Protein AF-A0A355UPD8-F1 (afdb_monomer_lite)

pLDDT: mean 87.39, std 18.87, range [41.97, 98.88]

Foldseek 3Di:
DDDDDDDDDPPVVVVVVVPDPPPPDPPPDAFQAAEEEEPPQPEADALWFFEAEPVRHTPPQDDDPVQHDDPVCSVPPGLEAEDQDPVRLCPPPLRPNGHDYYYFPHDDHRYGYDYPVVVVVVCVSCVVNVSSSSSRHYYHD

Secondary structure (DSSP, 8-state):
---------HHHHTTSTT-S-------TT---EEEEE-TTS-PPP-SS-EEEETT--EEES--SSSS---HHHHHHT-SSEEESSHHHHTT-GGG-S-EEEEE-SEEETTEEEE-HHHHHHHHHHHHHH-TTTTT-EEEE-

Sequence (141 aa):
MPASSQRLSLALALSLLFLLPAQAEPAESSFTGLIVDARGWGVQRAMAPSLLAESGTSLFPVIDQQHPFDFEFALSDGLALYARSIEEAWKLKRLGGRPLVVKAAKVEGNELVFDEETAREVLEADYSAKFLEKNAVAIVY

Structure (mmCIF, N/CA/C/O backbone):
data_AF-A0A355UPD8-F1
#
_entry.id   AF-A0A355UPD8-F1
#
loop_
_atom_site.group_PDB
_atom_site.id
_atom_site.type_symbol
_atom_site.label_atom_id
_atom_site.label_alt_id
_atom_site.label_comp_id
_atom_site.label_asym_id
_atom_site.label_entity_id
_atom_site.label_seq_id
_atom_site.pdbx_PDB_ins_code
_atom_site.Cartn_x
_atom_site.Cartn_y
_atom_site.Cartn_z
_atom_site.occupancy
_atom_site.B_iso_or_equiv
_atom_site.auth_seq_id
_atom_site.auth_comp_id
_atom_site.auth_asym_id
_atom_site.auth_atom_id
_atom_site.pdbx_PDB_model_num
ATOM 1 N N . MET A 1 1 ? 57.325 -50.236 17.298 1.00 41.97 1 MET A N 1
ATOM 2 C CA . MET A 1 1 ? 56.707 -48.892 17.309 1.00 41.97 1 MET A CA 1
ATOM 3 C C . MET A 1 1 ? 55.206 -49.069 17.533 1.00 41.97 1 MET A C 1
ATOM 5 O O . MET A 1 1 ? 54.660 -49.977 16.917 1.00 41.97 1 MET A O 1
ATOM 9 N N . PRO A 1 2 ? 54.584 -48.339 18.475 1.00 44.59 2 PRO A N 1
ATOM 10 C CA . PRO A 1 2 ? 53.239 -48.614 18.988 1.00 44.59 2 PRO A CA 1
ATOM 11 C C . PRO A 1 2 ? 52.142 -47.809 18.270 1.00 44.59 2 PRO A C 1
ATOM 13 O O . PRO A 1 2 ? 52.446 -46.792 17.655 1.00 44.59 2 PRO A O 1
ATOM 16 N N . ALA A 1 3 ? 50.892 -48.268 18.420 1.00 43.72 3 ALA A N 1
ATOM 17 C CA . ALA A 1 3 ? 49.625 -47.524 18.586 1.00 43.72 3 ALA A CA 1
ATOM 18 C C . ALA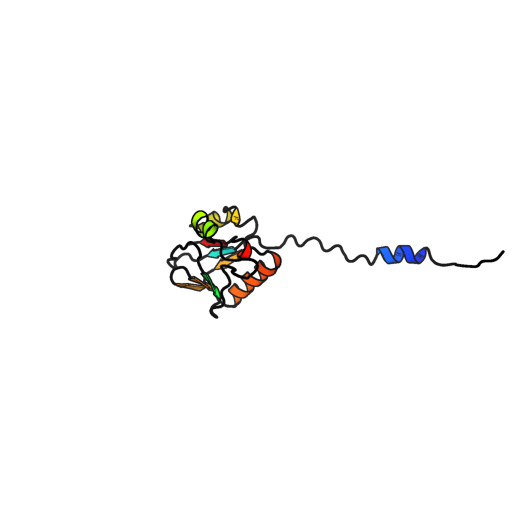 A 1 3 ? 48.482 -48.317 17.913 1.00 43.72 3 ALA A C 1
ATOM 20 O O . ALA A 1 3 ? 48.460 -48.471 16.701 1.00 43.72 3 ALA A O 1
ATOM 21 N N . SER A 1 4 ? 47.653 -49.047 18.659 1.00 49.34 4 SER A N 1
ATOM 22 C CA . SER A 1 4 ? 46.519 -48.562 19.469 1.00 49.34 4 SER A CA 1
ATOM 23 C C . SER A 1 4 ? 45.212 -48.522 18.675 1.00 49.34 4 SER A C 1
ATOM 25 O O . SER A 1 4 ? 45.038 -47.735 17.755 1.00 49.34 4 SER A O 1
ATOM 27 N N . SER A 1 5 ? 44.302 -49.396 19.109 1.00 53.44 5 SER A N 1
ATOM 28 C CA . SER A 1 5 ? 42.843 -49.335 19.037 1.00 53.44 5 SER A CA 1
ATOM 29 C C . SER A 1 5 ? 42.219 -48.052 18.485 1.00 53.44 5 SER A C 1
ATOM 31 O O . SER A 1 5 ? 42.384 -46.987 19.074 1.00 53.44 5 SER A O 1
ATOM 33 N N . GLN A 1 6 ? 41.273 -48.215 17.559 1.00 53.78 6 GLN A N 1
ATOM 34 C CA . GLN A 1 6 ? 39.892 -47.859 17.886 1.00 53.78 6 GLN A CA 1
ATOM 35 C C . GLN A 1 6 ? 38.885 -48.643 17.035 1.00 53.78 6 GLN A C 1
ATOM 37 O O . GLN A 1 6 ? 38.852 -48.575 15.812 1.00 53.78 6 GLN A O 1
ATOM 42 N N . ARG A 1 7 ? 38.085 -49.439 17.753 1.00 58.00 7 ARG A N 1
ATOM 43 C CA . ARG A 1 7 ? 36.747 -49.889 17.356 1.00 58.00 7 ARG A CA 1
ATOM 44 C C . ARG A 1 7 ? 35.827 -48.652 17.296 1.00 58.00 7 ARG A C 1
ATOM 46 O O . ARG A 1 7 ? 36.212 -47.617 17.824 1.00 58.00 7 ARG A O 1
ATOM 53 N N . LEU A 1 8 ? 34.593 -48.838 16.814 1.00 45.28 8 LEU A N 1
ATOM 54 C CA . LEU A 1 8 ? 33.508 -47.847 16.637 1.00 45.28 8 LEU A CA 1
ATOM 55 C C . LEU A 1 8 ? 33.588 -47.128 15.273 1.00 45.28 8 LEU A C 1
ATOM 57 O O . LEU A 1 8 ? 34.624 -46.598 14.921 1.00 45.28 8 LEU A O 1
ATOM 61 N N . SER A 1 9 ? 32.559 -47.045 14.430 1.00 52.72 9 SER A N 1
ATOM 62 C CA . SER A 1 9 ? 31.143 -47.390 14.571 1.00 52.72 9 SER A CA 1
ATOM 63 C C . SER A 1 9 ? 30.461 -47.170 13.209 1.00 52.72 9 SER A C 1
ATOM 65 O O . SER A 1 9 ? 29.948 -46.092 12.922 1.00 52.72 9 SER A O 1
ATOM 67 N N . LEU A 1 10 ? 30.391 -48.199 12.356 1.00 46.81 10 LEU A N 1
ATOM 68 C CA . LEU A 1 10 ? 29.618 -48.093 11.104 1.00 46.81 10 LEU A CA 1
ATOM 69 C C . LEU A 1 10 ? 28.105 -47.907 11.373 1.00 46.81 10 LEU A C 1
ATOM 71 O O . LEU A 1 10 ? 27.376 -47.397 10.531 1.00 46.81 10 LEU A O 1
ATOM 75 N N . ALA A 1 11 ? 27.651 -48.241 12.586 1.00 49.75 11 ALA A N 1
ATOM 76 C CA . ALA A 1 11 ? 26.282 -48.023 13.050 1.00 49.75 11 ALA A CA 1
ATOM 77 C C . ALA A 1 11 ? 25.969 -46.568 13.465 1.00 49.75 11 ALA A C 1
ATOM 79 O O . ALA A 1 11 ? 24.802 -46.251 13.663 1.00 49.75 11 ALA A O 1
ATOM 80 N N . LEU A 1 12 ? 26.964 -45.674 13.596 1.00 45.97 12 LEU A N 1
ATOM 81 C CA . LEU A 1 12 ? 26.697 -44.262 13.927 1.00 45.97 12 LEU A CA 1
ATOM 82 C C . LEU A 1 12 ? 26.458 -43.403 12.678 1.00 45.97 12 LEU A C 1
ATOM 84 O O . LEU A 1 12 ? 25.698 -42.441 12.732 1.00 45.97 12 LEU A O 1
ATOM 88 N N . ALA A 1 13 ? 27.064 -43.771 11.546 1.00 48.09 13 ALA A N 1
ATOM 89 C CA . ALA A 1 13 ? 26.911 -43.036 10.291 1.00 48.09 13 ALA A CA 1
ATOM 90 C C . ALA A 1 13 ? 25.498 -43.173 9.695 1.00 48.09 13 ALA A C 1
ATOM 92 O O . ALA A 1 13 ? 25.014 -42.247 9.050 1.00 48.09 13 ALA A O 1
ATOM 93 N N . LEU A 1 14 ? 24.809 -44.292 9.953 1.00 43.72 14 LEU A N 1
ATOM 94 C CA . LEU A 1 14 ? 23.451 -44.525 9.449 1.00 43.72 14 LEU A CA 1
ATOM 95 C C . LEU A 1 14 ? 22.360 -43.870 10.317 1.00 43.72 14 LEU A C 1
ATOM 97 O O . LEU A 1 14 ? 21.270 -43.601 9.823 1.00 43.72 14 LEU A O 1
ATOM 101 N N . SER A 1 15 ? 22.665 -43.542 11.577 1.00 49.41 15 SER A N 1
ATOM 102 C CA . SER A 1 15 ? 21.729 -42.861 12.487 1.00 49.41 15 SER A CA 1
ATOM 103 C C . SER A 1 15 ? 21.752 -41.333 12.365 1.00 49.41 15 SER A C 1
ATOM 105 O O . SER A 1 15 ? 20.818 -40.681 12.821 1.00 49.41 15 SER A O 1
ATOM 107 N N . LEU A 1 16 ? 22.775 -40.744 11.731 1.00 49.12 16 LEU A N 1
ATOM 108 C CA . LEU A 1 16 ? 22.805 -39.301 11.446 1.00 49.12 16 LEU A CA 1
ATOM 109 C C . LEU A 1 16 ? 22.017 -38.912 10.188 1.00 49.12 16 LEU A C 1
ATOM 111 O O . LEU A 1 16 ? 21.605 -37.762 10.067 1.00 49.12 16 LEU A O 1
ATOM 115 N N . LEU A 1 17 ? 21.756 -39.855 9.276 1.00 49.97 17 LEU A N 1
ATOM 116 C CA . LEU A 1 17 ? 20.973 -39.578 8.066 1.00 49.97 17 LEU A CA 1
ATOM 117 C C . LEU A 1 17 ? 19.476 -39.361 8.359 1.00 49.97 17 LEU A C 1
ATOM 119 O O . LEU A 1 17 ? 18.756 -38.850 7.510 1.00 49.97 17 LEU A O 1
ATOM 123 N N . PHE A 1 18 ? 19.015 -39.725 9.561 1.00 54.03 18 PHE A N 1
ATOM 124 C CA . PHE A 1 18 ? 17.627 -39.560 10.005 1.00 54.03 18 PHE A CA 1
ATOM 125 C C . PHE A 1 18 ? 17.390 -38.286 10.834 1.00 54.03 18 PHE A C 1
ATOM 127 O O . PHE A 1 18 ? 16.264 -38.02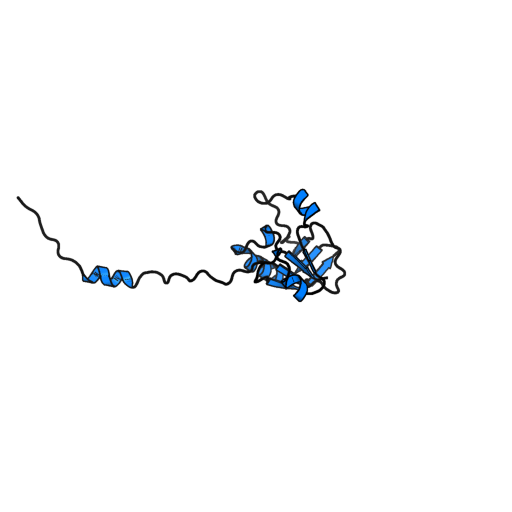7 11.251 1.00 54.03 18 PHE A O 1
ATOM 134 N N . LEU A 1 19 ? 18.443 -37.498 11.081 1.00 55.78 19 LEU A N 1
ATOM 135 C CA . LEU A 1 19 ? 18.389 -36.252 11.850 1.00 55.78 19 LEU A CA 1
ATOM 136 C C . LEU A 1 19 ? 18.765 -35.029 11.003 1.00 55.78 19 LEU A C 1
ATOM 138 O O . LEU A 1 19 ? 19.195 -34.007 11.535 1.00 55.78 19 LEU A O 1
ATOM 142 N N . LEU A 1 20 ? 18.624 -35.122 9.679 1.00 57.94 20 LEU A N 1
ATOM 143 C CA . LEU A 1 20 ? 18.534 -33.910 8.879 1.00 57.94 20 LEU A CA 1
ATOM 144 C C . LEU A 1 20 ? 17.185 -33.269 9.226 1.00 57.94 20 LEU A C 1
ATOM 146 O O . LEU A 1 20 ? 16.169 -33.969 9.163 1.00 57.94 20 LEU A O 1
ATOM 150 N N . PRO A 1 21 ? 17.133 -31.982 9.621 1.00 56.38 21 PRO A N 1
ATOM 151 C CA . PRO A 1 21 ? 15.855 -31.291 9.641 1.00 56.38 21 PRO A CA 1
ATOM 152 C C . PRO A 1 21 ? 15.233 -31.491 8.260 1.00 56.38 21 PRO A C 1
ATOM 154 O O . PRO A 1 21 ? 15.937 -31.370 7.253 1.00 56.38 21 PRO A O 1
ATOM 157 N N . ALA A 1 22 ? 13.946 -31.847 8.217 1.00 57.59 22 ALA A N 1
ATOM 158 C CA . ALA A 1 22 ? 13.187 -31.773 6.980 1.00 57.59 22 ALA A CA 1
ATOM 159 C C . ALA A 1 22 ? 13.532 -30.422 6.354 1.00 57.59 22 ALA A C 1
ATOM 161 O O . ALA A 1 22 ? 13.395 -29.391 7.018 1.00 57.59 22 ALA A O 1
ATOM 162 N N . GLN A 1 23 ? 14.105 -30.445 5.149 1.00 51.66 23 GLN A N 1
ATOM 163 C CA . GLN A 1 23 ? 14.347 -29.233 4.388 1.00 51.66 23 GLN A CA 1
ATOM 164 C C . GLN A 1 23 ? 12.981 -28.548 4.347 1.00 51.66 23 GLN A C 1
ATOM 166 O O . GLN A 1 23 ? 12.046 -29.104 3.774 1.00 51.66 23 GLN A O 1
ATOM 171 N N . ALA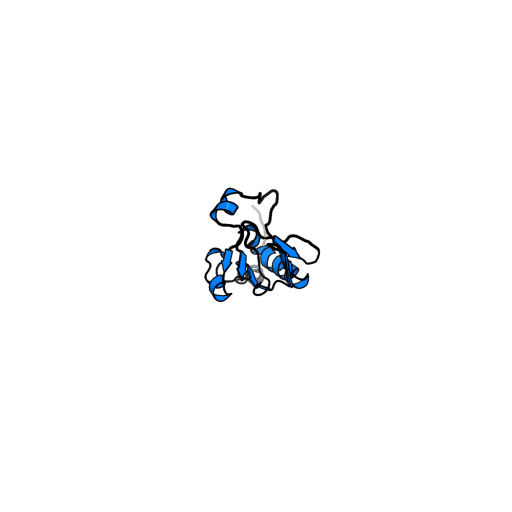 A 1 24 ? 12.815 -27.447 5.082 1.00 53.97 24 ALA A N 1
ATOM 172 C CA . ALA A 1 24 ? 11.590 -26.681 5.001 1.00 53.97 24 ALA A CA 1
ATOM 173 C C . ALA A 1 24 ? 11.504 -26.258 3.539 1.00 53.97 24 ALA A C 1
ATOM 175 O O . ALA A 1 24 ? 12.352 -25.491 3.075 1.00 53.97 24 ALA A O 1
ATOM 176 N N . GLU A 1 25 ? 10.561 -26.850 2.807 1.00 47.66 25 GLU A N 1
ATOM 177 C CA . GLU A 1 25 ? 10.153 -26.377 1.491 1.00 47.66 25 GLU A CA 1
ATOM 178 C C . GLU A 1 25 ? 10.076 -24.846 1.588 1.00 47.66 25 GLU A C 1
ATOM 180 O O . GLU A 1 25 ? 9.485 -24.347 2.558 1.00 47.66 25 GLU A O 1
ATOM 185 N N . PRO A 1 26 ? 10.730 -24.080 0.693 1.00 47.41 26 PRO A N 1
ATOM 186 C CA . PRO A 1 26 ? 10.610 -22.632 0.727 1.00 47.41 26 PRO A CA 1
ATOM 187 C C . PRO A 1 26 ? 9.118 -22.330 0.716 1.00 47.41 26 PRO A C 1
ATOM 189 O O . PRO A 1 26 ? 8.412 -22.796 -0.173 1.00 47.41 26 PRO A O 1
ATOM 192 N N . ALA A 1 27 ? 8.628 -21.639 1.746 1.00 51.38 27 ALA A N 1
ATOM 193 C CA . ALA A 1 27 ? 7.217 -21.325 1.849 1.00 51.38 27 ALA A CA 1
ATOM 194 C C . ALA A 1 27 ? 6.809 -20.605 0.558 1.00 51.38 27 ALA A C 1
ATOM 196 O O . ALA A 1 27 ? 7.114 -19.427 0.377 1.00 51.38 27 ALA A O 1
ATOM 197 N N . GLU A 1 28 ? 6.116 -21.301 -0.344 1.00 54.97 28 GLU A N 1
ATOM 198 C CA . GLU A 1 28 ? 5.582 -20.755 -1.598 1.00 54.97 28 GLU A CA 1
ATOM 199 C C . GLU A 1 28 ? 4.500 -19.678 -1.341 1.00 54.97 28 GLU A C 1
ATOM 201 O O . GLU A 1 28 ? 3.757 -19.292 -2.242 1.00 54.97 28 GLU A O 1
ATOM 206 N N . SER A 1 29 ? 4.378 -19.178 -0.106 1.00 57.94 29 SER A N 1
ATOM 207 C CA . SER A 1 29 ? 3.193 -18.541 0.448 1.00 57.94 29 SER A CA 1
ATOM 208 C C . SER A 1 29 ? 3.362 -17.073 0.856 1.00 57.94 29 SER A C 1
ATOM 210 O O . SER A 1 29 ? 2.423 -16.527 1.429 1.00 57.94 29 SER A O 1
ATOM 212 N N . SER A 1 30 ? 4.454 -16.372 0.532 1.00 84.44 30 SER A N 1
ATOM 213 C CA . SER A 1 30 ? 4.538 -14.920 0.799 1.00 84.44 30 SER A CA 1
ATOM 214 C C . SER A 1 30 ? 3.666 -14.113 -0.173 1.00 84.44 30 SER A C 1
ATOM 216 O O . SER A 1 30 ? 3.558 -14.456 -1.353 1.00 84.44 30 SER A O 1
ATOM 218 N N . PHE A 1 31 ? 2.984 -13.080 0.324 1.00 96.00 31 PHE A N 1
ATOM 219 C CA . PHE A 1 31 ? 2.233 -12.142 -0.515 1.00 96.00 31 PHE A CA 1
ATOM 220 C C . PHE A 1 31 ? 3.187 -11.310 -1.378 1.00 96.00 31 PHE A C 1
ATOM 222 O O . PHE A 1 31 ? 4.357 -11.146 -1.044 1.00 96.00 31 PHE A O 1
ATOM 229 N N . THR A 1 32 ? 2.706 -10.788 -2.505 1.00 97.69 32 THR A N 1
ATOM 230 C CA . THR A 1 32 ? 3.544 -10.016 -3.445 1.00 97.69 32 THR A CA 1
ATOM 231 C C . THR A 1 32 ? 3.161 -8.544 -3.555 1.00 97.69 32 THR A C 1
ATOM 233 O O . THR A 1 32 ? 3.874 -7.781 -4.200 1.00 97.69 32 THR A O 1
ATOM 236 N N . GLY A 1 33 ? 2.046 -8.149 -2.947 1.00 98.38 33 GLY A N 1
ATOM 237 C CA . GLY A 1 33 ? 1.459 -6.822 -3.070 1.00 98.38 33 GLY A CA 1
ATOM 238 C C . GLY A 1 33 ? 0.229 -6.664 -2.189 1.00 98.38 33 GLY A C 1
ATOM 239 O O . GLY A 1 33 ? -0.201 -7.616 -1.538 1.00 98.38 33 GLY A O 1
ATOM 240 N N . LEU A 1 34 ? -0.365 -5.478 -2.232 1.00 98.81 34 LEU A N 1
ATOM 241 C CA . LEU A 1 34 ? -1.600 -5.135 -1.541 1.00 98.81 34 LEU A CA 1
ATOM 242 C C . LEU A 1 34 ? -2.602 -4.524 -2.521 1.00 98.81 34 LEU A C 1
ATOM 244 O O . LEU A 1 34 ? -2.275 -3.596 -3.257 1.00 98.81 34 LEU A O 1
ATOM 248 N N . ILE A 1 35 ? -3.832 -5.020 -2.502 1.00 98.88 35 ILE A N 1
ATOM 249 C CA . ILE A 1 35 ? -4.999 -4.409 -3.136 1.00 98.88 35 ILE A CA 1
ATOM 250 C C . ILE A 1 35 ? -5.913 -3.926 -2.016 1.00 98.88 35 ILE A C 1
ATOM 252 O O . ILE A 1 35 ? -6.357 -4.720 -1.190 1.00 98.88 35 ILE A O 1
ATOM 256 N N . VAL A 1 36 ? -6.224 -2.634 -2.018 1.00 98.81 36 VAL A N 1
ATOM 257 C CA . VAL A 1 36 ? -7.154 -2.019 -1.071 1.00 98.81 36 VAL A CA 1
ATOM 258 C C . VAL A 1 36 ? -8.458 -1.695 -1.789 1.00 98.81 36 VAL A C 1
ATOM 260 O O . VAL A 1 36 ? -8.489 -0.820 -2.654 1.00 98.81 36 VAL A O 1
ATOM 263 N N . ASP A 1 37 ? -9.543 -2.384 -1.441 1.00 98.69 37 ASP A N 1
ATOM 264 C CA . ASP A 1 37 ? -10.887 -2.037 -1.898 1.00 98.69 37 ASP A CA 1
ATOM 265 C C . ASP A 1 37 ? -11.420 -0.837 -1.108 1.00 98.69 37 ASP A C 1
ATOM 267 O O . ASP A 1 37 ? -11.785 -0.943 0.066 1.00 98.69 37 ASP A O 1
ATOM 271 N N . ALA A 1 38 ? -11.457 0.315 -1.770 1.00 98.31 38 ALA A N 1
ATOM 272 C CA . ALA A 1 38 ? -11.962 1.579 -1.253 1.00 98.31 38 ALA A CA 1
ATOM 273 C C . ALA A 1 38 ? -13.096 2.145 -2.127 1.00 98.31 38 ALA A C 1
ATOM 275 O O . ALA A 1 38 ? -13.418 3.337 -2.065 1.00 98.31 38 ALA A O 1
ATOM 276 N N . ARG A 1 39 ? -13.735 1.291 -2.936 1.00 97.62 39 ARG A N 1
ATOM 277 C CA . ARG A 1 39 ? -14.860 1.693 -3.786 1.00 97.62 39 ARG A CA 1
ATOM 278 C C . ARG A 1 39 ? -16.012 2.230 -2.944 1.00 97.62 39 ARG A C 1
ATOM 280 O O . ARG A 1 39 ? -16.332 1.701 -1.882 1.00 97.62 39 ARG A O 1
ATOM 287 N N . GLY A 1 40 ? -16.666 3.271 -3.453 1.00 96.25 40 GLY A N 1
ATOM 288 C CA . GLY A 1 40 ? -17.813 3.910 -2.795 1.00 96.25 40 GLY A CA 1
ATOM 289 C C . GLY A 1 40 ? -17.452 4.943 -1.722 1.00 96.25 40 GLY A C 1
ATOM 290 O O . GLY A 1 40 ? -18.351 5.615 -1.227 1.00 96.25 40 GLY A O 1
ATOM 291 N N . TRP A 1 41 ? -16.165 5.124 -1.411 1.00 95.69 41 TRP A N 1
ATOM 292 C CA . TRP A 1 41 ? -15.703 6.099 -0.419 1.00 95.69 41 TRP A CA 1
ATOM 293 C C . TRP A 1 41 ? -15.258 7.451 -0.997 1.00 95.69 41 TRP A C 1
ATOM 295 O O . TRP A 1 41 ? -15.035 8.393 -0.245 1.00 95.69 41 TRP A O 1
ATOM 305 N N . GLY A 1 42 ? -15.132 7.577 -2.323 1.00 94.62 42 GLY A N 1
ATOM 306 C CA . GLY A 1 42 ? -14.729 8.839 -2.956 1.00 94.62 42 GLY A CA 1
ATOM 307 C C . GLY A 1 42 ? -13.248 9.189 -2.766 1.00 94.62 42 GLY A C 1
ATOM 308 O O . GLY A 1 42 ? -12.922 10.354 -2.550 1.00 94.62 42 GLY A O 1
ATOM 309 N N . VAL A 1 43 ? -12.362 8.189 -2.859 1.00 97.12 43 VAL A N 1
ATOM 310 C CA . VAL A 1 43 ? -10.902 8.338 -2.714 1.00 97.12 43 VAL A CA 1
ATOM 311 C C . VAL A 1 43 ? -10.360 9.490 -3.567 1.00 97.12 43 VAL A C 1
ATOM 313 O O . VAL A 1 43 ? -10.530 9.513 -4.791 1.00 97.12 43 VAL A O 1
ATOM 316 N N . GLN A 1 44 ? -9.635 10.413 -2.934 1.00 97.88 44 GLN A N 1
ATOM 317 C CA . GLN A 1 44 ? -8.835 11.410 -3.636 1.00 97.88 44 GLN A CA 1
ATOM 318 C C . GLN A 1 44 ? -7.484 10.802 -4.001 1.00 97.88 44 GLN A C 1
ATOM 320 O O . GLN A 1 44 ? -6.705 10.391 -3.143 1.00 97.88 44 GLN A O 1
ATOM 325 N N . ARG A 1 45 ? -7.195 10.736 -5.302 1.00 96.50 45 ARG A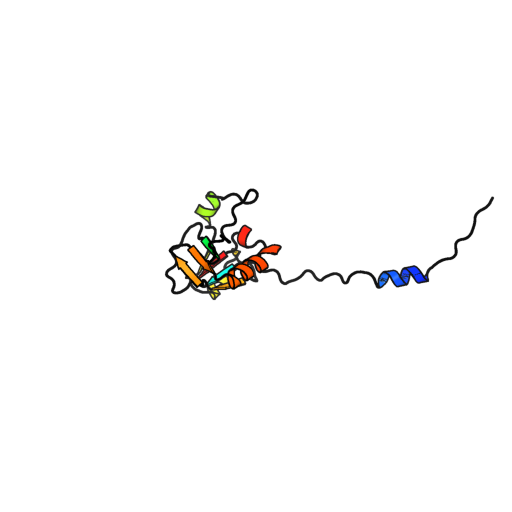 N 1
ATOM 326 C CA . ARG A 1 45 ? -5.914 10.214 -5.783 1.00 96.50 45 ARG A CA 1
ATOM 327 C C . ARG A 1 45 ? -4.782 11.162 -5.396 1.00 96.50 45 ARG A C 1
ATOM 329 O O . ARG A 1 45 ? -4.851 12.355 -5.679 1.00 96.50 45 ARG A O 1
ATOM 336 N N . ALA A 1 46 ? -3.720 10.600 -4.839 1.00 96.62 46 ALA A N 1
ATOM 337 C CA . ALA A 1 46 ? -2.483 11.292 -4.505 1.00 96.62 46 ALA A CA 1
ATOM 338 C C . ALA A 1 46 ? -1.263 10.508 -5.006 1.00 96.62 46 ALA A C 1
ATOM 340 O O . ALA A 1 46 ? -1.339 9.298 -5.235 1.00 96.62 46 ALA A O 1
ATOM 341 N N . MET A 1 47 ? -0.133 11.205 -5.146 1.00 95.38 47 MET A N 1
ATOM 342 C CA . MET A 1 47 ? 1.162 10.590 -5.467 1.00 95.38 47 MET A CA 1
ATOM 343 C C . MET A 1 47 ? 1.630 9.637 -4.362 1.00 95.38 47 MET A C 1
ATOM 345 O O . MET A 1 47 ? 2.162 8.573 -4.651 1.00 95.38 47 MET A O 1
ATOM 349 N N . ALA A 1 48 ? 1.386 10.002 -3.104 1.00 95.88 48 ALA A N 1
ATOM 350 C CA . ALA A 1 48 ? 1.693 9.209 -1.921 1.00 95.88 48 ALA A CA 1
ATOM 351 C C . ALA A 1 48 ? 0.448 9.180 -1.016 1.00 95.88 48 ALA A C 1
ATOM 353 O O . ALA A 1 48 ? 0.296 10.057 -0.166 1.00 95.88 48 ALA A O 1
ATOM 354 N N . PRO A 1 49 ? -0.515 8.273 -1.261 1.00 97.94 49 PRO A N 1
ATOM 355 C CA . PRO A 1 49 ? -1.644 8.092 -0.354 1.00 97.94 49 PRO A CA 1
ATOM 356 C C . PRO A 1 49 ? -1.176 7.466 0.963 1.00 97.94 49 PRO A C 1
ATOM 358 O O . PRO A 1 49 ? -0.157 6.772 0.987 1.00 97.94 49 PRO A O 1
ATOM 361 N N . SER A 1 50 ? -1.945 7.678 2.027 1.00 98.50 50 SER A N 1
ATOM 362 C CA . SER A 1 50 ? -1.651 7.114 3.346 1.00 98.50 50 SER A CA 1
ATOM 363 C C . SER A 1 50 ? -2.512 5.882 3.592 1.00 98.50 50 SER A C 1
ATOM 365 O O . SER A 1 50 ? -3.724 5.930 3.376 1.00 98.50 50 SER A O 1
ATOM 367 N N . LEU A 1 51 ? -1.909 4.796 4.073 1.00 98.81 51 LEU A N 1
ATOM 368 C CA . LEU A 1 51 ? -2.643 3.675 4.662 1.00 98.81 51 LEU A CA 1
ATOM 369 C C . LEU A 1 51 ? -2.403 3.686 6.167 1.00 98.81 51 LEU A C 1
ATOM 371 O O . LEU A 1 51 ? -1.251 3.624 6.600 1.00 98.81 51 LEU A O 1
ATOM 375 N N . LEU A 1 52 ? -3.473 3.775 6.949 1.00 98.75 52 LEU A N 1
ATOM 376 C CA . LEU A 1 52 ? -3.417 3.948 8.398 1.00 98.75 52 LEU A CA 1
ATOM 377 C C . LEU A 1 52 ? -4.192 2.832 9.105 1.00 98.75 52 LEU A C 1
ATOM 379 O O . LEU A 1 52 ? -5.230 2.393 8.617 1.00 98.75 52 LEU A O 1
ATOM 383 N N . ALA A 1 53 ? -3.730 2.411 10.277 1.00 98.56 53 ALA A N 1
ATOM 384 C CA . ALA A 1 53 ? -4.583 1.732 11.249 1.00 98.56 53 ALA A CA 1
ATOM 385 C C . ALA A 1 53 ? -5.522 2.749 11.922 1.00 98.56 53 ALA A C 1
ATOM 387 O O . ALA A 1 53 ? -5.219 3.945 11.956 1.00 98.56 53 ALA A O 1
ATOM 388 N N . GLU A 1 54 ? -6.632 2.297 12.504 1.00 97.62 54 GLU A N 1
ATOM 389 C CA . GLU A 1 54 ? -7.571 3.170 13.227 1.00 97.62 54 GLU A CA 1
ATOM 390 C C . GLU A 1 54 ? -6.929 3.886 14.426 1.00 97.62 54 GLU A C 1
ATOM 392 O O . GLU A 1 54 ? -7.329 5.001 14.761 1.00 97.62 54 GLU A O 1
ATOM 397 N N . SER A 1 55 ? -5.875 3.312 15.015 1.00 97.44 55 SER A N 1
ATOM 398 C CA . SER A 1 55 ? -5.013 3.966 16.010 1.00 97.44 55 SER A CA 1
ATOM 399 C C . SER A 1 55 ? -4.229 5.178 15.485 1.00 97.44 55 SER A C 1
ATOM 401 O O . SER A 1 55 ? -3.614 5.894 16.276 1.00 97.44 55 SER A O 1
ATOM 403 N N . GLY A 1 56 ? -4.218 5.416 14.170 1.00 97.50 56 GLY A N 1
ATOM 404 C CA . GLY A 1 56 ? -3.404 6.436 13.505 1.00 97.50 56 GLY A CA 1
ATOM 405 C C . GLY A 1 56 ? -1.993 5.962 13.147 1.00 97.50 56 GLY A C 1
ATOM 406 O O . GLY A 1 56 ? -1.182 6.754 12.667 1.00 97.50 56 GLY A O 1
ATOM 407 N N . THR A 1 57 ? -1.680 4.682 13.365 1.00 97.50 57 THR A N 1
ATOM 408 C CA . THR A 1 57 ? -0.393 4.097 12.965 1.00 97.50 57 THR A CA 1
ATOM 409 C C . THR A 1 57 ? -0.286 4.084 11.443 1.00 97.50 57 THR A C 1
ATOM 411 O O . THR A 1 57 ? -1.134 3.498 10.774 1.00 97.50 57 THR A O 1
ATOM 414 N N . SER A 1 58 ? 0.757 4.705 10.887 1.00 97.69 58 SER A N 1
ATOM 415 C CA . SER A 1 58 ? 1.009 4.674 9.442 1.00 97.69 58 SER A CA 1
ATOM 416 C C . SER A 1 58 ? 1.621 3.340 9.024 1.00 97.69 58 SER A C 1
ATOM 418 O O . SER A 1 58 ? 2.649 2.933 9.564 1.00 97.69 58 SER A O 1
ATOM 420 N N . LEU A 1 59 ? 0.993 2.674 8.055 1.00 98.50 59 LEU A N 1
ATOM 421 C CA . LEU A 1 59 ? 1.503 1.458 7.415 1.00 98.50 59 LEU A CA 1
ATOM 422 C C . LEU A 1 59 ? 2.212 1.790 6.099 1.00 98.50 59 LEU A C 1
ATOM 424 O O . LEU A 1 59 ? 3.166 1.118 5.716 1.00 98.50 59 LEU A O 1
ATOM 428 N N . PHE A 1 60 ? 1.729 2.806 5.383 1.00 98.50 60 PHE A N 1
ATOM 429 C CA . PHE A 1 60 ? 2.220 3.176 4.061 1.00 98.50 60 PHE A CA 1
ATOM 430 C C . PHE A 1 60 ? 2.045 4.683 3.823 1.00 98.50 60 PHE A C 1
ATOM 432 O O . PHE A 1 60 ? 0.991 5.214 4.183 1.00 98.50 60 PHE A O 1
ATOM 439 N N . PRO A 1 61 ? 3.003 5.367 3.172 1.00 97.62 61 PRO A N 1
ATOM 440 C CA . PRO A 1 61 ? 4.279 4.847 2.669 1.00 97.62 61 PRO A CA 1
ATOM 441 C C . PRO A 1 61 ? 5.260 4.477 3.788 1.00 97.62 61 PRO A C 1
ATOM 443 O O . PRO A 1 61 ? 5.253 5.085 4.858 1.00 97.62 61 PRO A O 1
ATOM 446 N N . VAL A 1 62 ? 6.123 3.490 3.531 1.00 96.62 62 VAL A N 1
ATOM 447 C CA . VAL A 1 62 ? 7.229 3.157 4.440 1.00 96.62 62 VAL A CA 1
ATOM 448 C C . VAL A 1 62 ? 8.346 4.170 4.211 1.00 96.62 62 VAL A C 1
ATOM 450 O O . VAL A 1 62 ? 8.929 4.213 3.130 1.00 96.62 62 VAL A O 1
ATOM 453 N N . ILE A 1 63 ? 8.604 5.014 5.212 1.00 94.00 63 ILE A N 1
ATOM 454 C CA . ILE A 1 63 ? 9.659 6.031 5.175 1.00 94.00 63 ILE A CA 1
ATOM 455 C C . ILE A 1 63 ? 10.525 5.875 6.422 1.00 94.00 63 ILE A C 1
ATOM 457 O O . ILE A 1 63 ? 10.071 6.128 7.538 1.00 94.00 63 ILE A O 1
ATOM 461 N N . ASP A 1 64 ? 11.782 5.485 6.232 1.00 93.31 64 ASP A N 1
ATOM 462 C CA . ASP A 1 64 ? 12.755 5.310 7.309 1.00 93.31 64 ASP A CA 1
ATOM 463 C C . ASP A 1 64 ? 14.188 5.647 6.840 1.00 93.31 64 ASP A C 1
ATOM 465 O O . ASP A 1 64 ? 14.395 6.229 5.775 1.00 93.31 64 ASP A O 1
ATOM 469 N N . GLN A 1 65 ? 15.199 5.338 7.660 1.00 93.12 65 GLN A N 1
ATOM 470 C CA . GLN A 1 65 ? 16.604 5.625 7.333 1.00 93.12 65 GLN A CA 1
ATOM 471 C C . GLN A 1 65 ? 17.141 4.825 6.134 1.00 93.12 65 GLN A C 1
ATOM 473 O O . GLN A 1 65 ? 18.079 5.274 5.479 1.00 93.12 65 GLN A O 1
ATOM 478 N N . GLN A 1 66 ? 16.591 3.640 5.874 1.00 91.56 66 GLN A N 1
ATOM 479 C CA . GLN A 1 66 ? 16.951 2.753 4.765 1.00 91.56 66 GLN A CA 1
ATOM 480 C C . GLN A 1 66 ? 16.079 3.008 3.526 1.00 91.56 66 GLN A C 1
ATOM 482 O O . GLN A 1 66 ? 16.550 2.823 2.406 1.00 91.56 66 GLN A O 1
ATOM 487 N N . HIS A 1 67 ? 14.852 3.492 3.729 1.00 90.50 67 HIS A N 1
ATOM 488 C CA . HIS A 1 67 ? 13.863 3.810 2.702 1.00 90.50 67 HIS A CA 1
ATOM 489 C C . HIS A 1 67 ? 13.467 5.293 2.789 1.00 90.50 67 HIS A C 1
ATOM 491 O O . HIS A 1 67 ? 12.361 5.618 3.228 1.00 90.50 67 HIS A O 1
ATOM 497 N N . PRO A 1 68 ? 14.362 6.232 2.428 1.00 93.38 68 PRO A N 1
ATOM 498 C CA . PRO A 1 68 ? 14.011 7.643 2.397 1.00 93.38 68 PRO A CA 1
ATOM 499 C C . PRO A 1 68 ? 12.965 7.910 1.310 1.00 93.38 68 PRO A C 1
ATOM 501 O O . PRO A 1 68 ? 12.872 7.192 0.315 1.00 93.38 68 PRO A O 1
ATOM 504 N N . PHE A 1 69 ? 12.197 8.985 1.476 1.00 93.56 69 PHE A N 1
ATOM 505 C CA . PHE A 1 69 ? 11.192 9.370 0.492 1.00 93.56 69 PHE A CA 1
ATOM 506 C C . PHE A 1 69 ? 11.839 9.745 -0.854 1.00 93.56 69 PHE A C 1
ATOM 508 O O . PHE A 1 69 ? 12.594 10.717 -0.938 1.00 93.56 69 PHE A O 1
ATOM 515 N N . ASP A 1 70 ? 11.512 8.992 -1.905 1.00 93.44 70 ASP A N 1
ATOM 516 C CA . ASP A 1 70 ? 11.951 9.249 -3.278 1.00 93.44 70 ASP A CA 1
ATOM 517 C C . ASP A 1 70 ? 10.924 10.128 -4.011 1.00 93.44 70 ASP A C 1
ATOM 519 O O . ASP A 1 70 ? 9.871 9.666 -4.461 1.00 93.44 70 ASP A O 1
ATOM 523 N N . PHE A 1 71 ? 11.234 11.422 -4.111 1.00 93.56 71 PHE A N 1
ATOM 524 C CA . PHE A 1 71 ? 10.376 12.406 -4.771 1.00 93.56 71 PHE A CA 1
ATOM 525 C C . PHE A 1 71 ? 10.217 12.150 -6.269 1.00 93.56 71 PHE A C 1
ATOM 527 O O . PHE A 1 71 ? 9.114 12.320 -6.789 1.00 93.56 71 PHE A O 1
ATOM 534 N N . GLU A 1 72 ? 11.287 11.753 -6.958 1.00 94.62 72 GLU A N 1
ATOM 535 C CA . GLU A 1 72 ? 11.257 11.548 -8.408 1.00 94.62 72 GLU A CA 1
ATOM 536 C C . GLU A 1 72 ? 10.369 10.352 -8.742 1.00 94.62 72 GLU A C 1
ATOM 538 O O . GLU A 1 72 ? 9.470 10.468 -9.575 1.00 94.62 72 GLU A O 1
ATOM 543 N N . PHE A 1 73 ? 10.533 9.245 -8.010 1.00 92.81 73 PHE A N 1
ATOM 544 C CA . PHE A 1 73 ? 9.670 8.078 -8.161 1.00 92.81 73 PHE A CA 1
ATOM 545 C C . PHE A 1 73 ? 8.210 8.392 -7.804 1.00 92.81 73 PHE A C 1
ATOM 547 O O . PHE A 1 73 ? 7.286 8.005 -8.522 1.00 92.81 73 PHE A O 1
ATOM 554 N N . ALA A 1 74 ? 7.964 9.139 -6.721 1.00 93.62 74 ALA A N 1
ATOM 555 C CA . ALA A 1 74 ? 6.608 9.548 -6.367 1.00 93.62 74 ALA A CA 1
ATOM 556 C C . ALA A 1 74 ? 5.954 10.412 -7.466 1.00 93.62 74 ALA A C 1
ATOM 558 O O . ALA A 1 74 ? 4.749 10.285 -7.694 1.00 93.62 74 ALA A O 1
ATOM 559 N N . LEU A 1 75 ? 6.723 11.277 -8.142 1.00 93.75 75 LEU A N 1
ATOM 560 C CA . LEU A 1 75 ? 6.255 12.149 -9.231 1.00 93.75 75 LEU A CA 1
ATOM 561 C C . LEU A 1 75 ? 5.985 11.387 -10.529 1.00 93.75 75 LEU A C 1
ATOM 563 O O . LEU A 1 75 ? 4.983 11.669 -11.189 1.00 93.75 75 LEU A O 1
ATOM 567 N N . SER A 1 76 ? 6.855 10.447 -10.904 1.00 93.38 76 SER A N 1
ATOM 568 C CA . SER A 1 76 ? 6.732 9.696 -12.157 1.00 93.38 76 SER A CA 1
ATOM 569 C C . SER A 1 76 ? 5.707 8.571 -12.069 1.00 93.38 76 SER A C 1
ATOM 571 O O . SER A 1 76 ? 4.864 8.412 -12.953 1.00 93.38 76 SER A O 1
ATOM 573 N N . ASP A 1 77 ? 5.785 7.789 -10.998 1.00 92.88 77 ASP A N 1
ATOM 574 C CA . ASP A 1 77 ? 5.182 6.464 -10.903 1.00 92.88 77 ASP A CA 1
ATOM 575 C C . ASP A 1 77 ? 4.096 6.374 -9.831 1.00 92.88 77 ASP A C 1
ATOM 577 O O . ASP A 1 77 ? 3.288 5.437 -9.859 1.00 92.88 77 ASP A O 1
ATOM 581 N N . GLY A 1 78 ? 4.085 7.324 -8.890 1.00 95.69 78 GLY A N 1
ATOM 582 C CA . GLY A 1 78 ? 3.290 7.263 -7.670 1.00 95.69 78 GLY A CA 1
ATOM 583 C C . GLY A 1 78 ? 3.703 6.099 -6.764 1.00 95.69 78 GLY A C 1
ATOM 584 O O . GLY A 1 78 ? 4.174 5.050 -7.209 1.00 95.69 78 GLY A O 1
ATOM 585 N N . LEU A 1 79 ? 3.483 6.244 -5.461 1.00 97.56 79 LEU A N 1
ATOM 586 C CA . LEU A 1 79 ? 3.773 5.177 -4.502 1.00 97.56 79 LEU A CA 1
ATOM 587 C C . LEU A 1 79 ? 2.683 4.093 -4.518 1.00 97.56 79 LEU A C 1
ATOM 589 O O . LEU A 1 79 ? 2.971 2.925 -4.290 1.00 97.56 79 LEU A O 1
ATOM 593 N N . ALA A 1 80 ? 1.450 4.438 -4.895 1.00 98.25 80 ALA A N 1
ATOM 594 C CA . ALA A 1 80 ? 0.381 3.469 -5.119 1.00 98.25 80 ALA A CA 1
ATOM 595 C C . ALA A 1 80 ? -0.177 3.564 -6.540 1.00 98.25 80 ALA A C 1
ATOM 597 O O . ALA A 1 80 ? -0.260 4.639 -7.141 1.00 98.25 80 ALA A O 1
ATOM 598 N N . LEU A 1 81 ? -0.614 2.421 -7.055 1.00 98.31 81 LEU A N 1
ATOM 599 C CA . LEU A 1 81 ? -1.377 2.328 -8.289 1.00 98.31 81 LEU A CA 1
ATOM 600 C C . LEU A 1 81 ? -2.874 2.482 -8.010 1.00 98.31 81 LEU A C 1
ATOM 602 O O . LEU A 1 81 ? -3.340 2.304 -6.888 1.00 98.31 81 LEU A O 1
ATOM 606 N N . TYR A 1 82 ? -3.643 2.789 -9.049 1.00 98.25 82 TYR A N 1
ATOM 607 C CA . TYR A 1 82 ? -5.089 2.960 -8.947 1.00 98.25 82 TYR A CA 1
ATOM 608 C C . TYR A 1 82 ? -5.787 2.126 -10.014 1.00 98.25 82 TYR A C 1
ATOM 610 O O . TYR A 1 82 ? -5.372 2.147 -11.172 1.00 98.25 82 TYR A O 1
ATOM 618 N N . ALA A 1 83 ? -6.859 1.438 -9.633 1.00 98.44 83 ALA A N 1
ATOM 619 C CA . ALA A 1 83 ? -7.662 0.598 -10.518 1.00 98.44 83 ALA A CA 1
ATOM 620 C C . ALA A 1 83 ? -9.160 0.836 -10.284 1.00 98.44 83 ALA A C 1
ATOM 622 O O . ALA A 1 83 ? -9.571 1.235 -9.198 1.00 98.44 83 ALA A O 1
ATOM 623 N N . ARG A 1 84 ? -9.996 0.592 -11.295 1.00 97.75 84 ARG A N 1
ATOM 624 C CA . ARG A 1 84 ? -11.463 0.719 -11.198 1.00 97.75 84 ARG A CA 1
ATOM 625 C C . ARG A 1 84 ? -12.139 -0.539 -10.675 1.00 97.75 84 ARG A C 1
ATOM 627 O O . ARG A 1 84 ? -13.300 -0.502 -10.274 1.00 97.75 84 ARG A O 1
ATOM 634 N N . SER A 1 85 ? -11.432 -1.662 -10.684 1.00 98.44 85 SER A N 1
ATOM 635 C CA . SER A 1 85 ? -11.920 -2.916 -10.129 1.00 98.44 85 SER A CA 1
ATOM 636 C C . SER A 1 85 ? -10.781 -3.752 -9.552 1.00 98.44 85 SER A C 1
ATOM 638 O O . SER A 1 85 ? -9.605 -3.526 -9.851 1.00 98.44 85 SER A O 1
ATOM 640 N N . ILE A 1 86 ? -11.135 -4.738 -8.728 1.00 98.44 86 ILE A N 1
ATOM 641 C CA . ILE A 1 86 ? -10.169 -5.689 -8.170 1.00 98.44 86 ILE A CA 1
ATOM 642 C C . ILE A 1 86 ? -9.519 -6.482 -9.313 1.00 98.44 86 ILE A C 1
ATOM 644 O O . ILE A 1 86 ? -8.306 -6.655 -9.335 1.00 98.44 86 ILE A O 1
ATOM 648 N N . GLU A 1 87 ? -10.292 -6.891 -10.319 1.00 98.31 87 GLU A N 1
ATOM 649 C CA . GLU A 1 87 ? -9.811 -7.644 -11.483 1.00 98.31 87 GLU A CA 1
ATOM 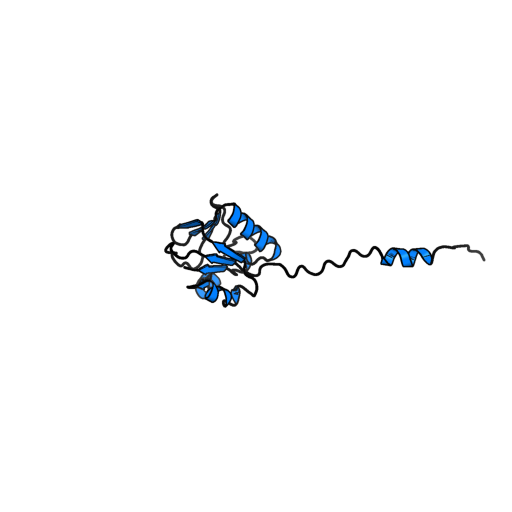650 C C . GLU A 1 87 ? -8.813 -6.850 -12.337 1.00 98.31 87 GLU A C 1
ATOM 652 O O . GLU A 1 87 ? -7.909 -7.436 -12.935 1.00 98.31 87 GLU A O 1
ATOM 657 N N . GLU A 1 88 ? -8.978 -5.528 -12.432 1.00 98.56 88 GLU A N 1
ATOM 658 C CA . GLU A 1 88 ? -7.984 -4.651 -13.052 1.00 98.56 88 GLU A CA 1
ATOM 659 C C . GLU A 1 88 ? -6.726 -4.562 -12.183 1.00 98.56 88 GLU A C 1
ATOM 661 O O . GLU A 1 88 ? -5.621 -4.709 -12.708 1.00 98.56 88 GLU A O 1
ATOM 666 N N . ALA A 1 89 ? -6.883 -4.407 -10.863 1.00 98.50 89 ALA A N 1
ATOM 667 C CA . ALA A 1 89 ? -5.758 -4.352 -9.935 1.00 98.50 89 ALA A CA 1
ATOM 668 C C . ALA A 1 89 ? -4.883 -5.614 -10.012 1.00 98.50 89 ALA A C 1
ATOM 670 O O . ALA A 1 89 ? -3.665 -5.502 -10.114 1.00 98.50 89 ALA A O 1
ATOM 671 N N . TRP A 1 90 ? -5.483 -6.806 -10.092 1.00 97.81 90 TRP A N 1
ATOM 672 C CA . TRP A 1 90 ? -4.768 -8.084 -10.255 1.00 97.81 90 TRP A CA 1
ATOM 673 C C . TRP A 1 90 ? -3.848 -8.154 -11.480 1.00 97.81 90 TRP A C 1
ATOM 675 O O . TRP A 1 90 ? -2.922 -8.960 -11.512 1.00 97.81 90 TRP A O 1
ATOM 685 N N . LYS A 1 91 ? -4.087 -7.333 -12.507 1.00 98.00 91 LYS A N 1
ATOM 686 C CA . LYS A 1 91 ? -3.278 -7.311 -13.737 1.00 98.00 91 LYS A CA 1
ATOM 687 C C . LYS A 1 91 ? -2.103 -6.338 -13.650 1.00 98.00 91 LYS A C 1
ATOM 689 O O . LYS A 1 91 ? -1.267 -6.303 -14.557 1.00 98.00 91 LYS A O 1
ATOM 694 N N . LEU A 1 92 ? -2.034 -5.527 -12.595 1.00 98.19 92 LEU A N 1
ATOM 695 C CA . LEU A 1 92 ? -0.974 -4.548 -12.409 1.00 98.19 92 LEU A CA 1
ATOM 696 C C . LEU A 1 92 ? 0.332 -5.263 -12.073 1.00 98.19 92 LEU A C 1
ATOM 698 O O . LEU A 1 92 ? 0.489 -5.840 -11.001 1.00 98.19 92 LEU A O 1
ATOM 702 N N . LYS A 1 93 ? 1.311 -5.155 -12.977 1.00 97.75 93 LYS A N 1
ATOM 703 C CA . LYS A 1 93 ? 2.617 -5.822 -12.847 1.00 97.75 93 LYS A CA 1
ATOM 704 C C . LYS A 1 93 ? 3.307 -5.561 -11.503 1.00 97.75 93 LYS A C 1
ATOM 706 O O . LYS A 1 93 ? 3.992 -6.448 -11.006 1.00 97.75 93 LYS A O 1
ATOM 711 N N . ARG A 1 94 ? 3.118 -4.372 -10.915 1.00 97.12 94 ARG A N 1
ATOM 712 C CA . ARG A 1 94 ? 3.728 -3.986 -9.632 1.00 97.12 94 ARG A CA 1
ATOM 713 C C . ARG A 1 94 ? 3.247 -4.843 -8.456 1.00 97.12 94 ARG A C 1
ATOM 715 O O . ARG A 1 94 ? 3.985 -4.983 -7.496 1.00 97.12 94 ARG A O 1
ATOM 722 N N . LEU A 1 95 ? 2.051 -5.432 -8.534 1.00 98.00 95 LEU A N 1
ATOM 723 C CA . LEU A 1 95 ? 1.484 -6.245 -7.452 1.00 98.00 95 LEU A CA 1
ATOM 724 C C . LEU A 1 95 ? 1.973 -7.695 -7.439 1.00 98.00 95 LEU A C 1
ATOM 726 O O . LEU A 1 95 ? 1.662 -8.434 -6.505 1.00 98.00 95 LEU A O 1
ATOM 730 N N . GLY A 1 96 ? 2.712 -8.126 -8.464 1.00 96.31 96 GLY A N 1
ATOM 731 C CA . GLY A 1 96 ? 3.132 -9.516 -8.609 1.00 96.31 96 GLY A CA 1
ATOM 732 C C . GLY A 1 96 ? 1.957 -10.478 -8.822 1.00 96.31 96 GLY A C 1
ATOM 733 O O . GLY A 1 96 ? 0.921 -10.106 -9.364 1.00 96.31 96 GLY A O 1
ATOM 734 N N . GLY A 1 97 ? 2.147 -11.746 -8.447 1.00 95.12 97 GLY A N 1
ATOM 735 C CA . GLY A 1 97 ? 1.197 -12.826 -8.748 1.00 95.12 97 GLY A CA 1
ATOM 736 C C . GLY A 1 97 ? 0.221 -13.188 -7.626 1.00 95.12 97 GLY A C 1
ATOM 737 O O . GLY A 1 97 ? -0.737 -13.912 -7.885 1.00 95.12 97 GLY A O 1
ATOM 738 N N . ARG A 1 98 ? 0.460 -12.733 -6.390 1.00 96.44 98 ARG A N 1
ATOM 739 C CA . ARG A 1 98 ? -0.334 -13.057 -5.191 1.00 96.44 98 ARG A CA 1
ATOM 740 C C . ARG A 1 98 ? -0.444 -11.848 -4.238 1.00 96.44 98 ARG A C 1
ATOM 742 O O . ARG A 1 98 ? 0.079 -11.910 -3.124 1.00 96.44 98 ARG A O 1
ATOM 749 N N . PRO A 1 99 ? -1.069 -10.727 -4.642 1.00 98.06 99 PRO A N 1
ATOM 750 C CA . PRO A 1 99 ? -1.405 -9.657 -3.712 1.00 98.06 99 PRO A CA 1
ATOM 751 C C . PRO A 1 99 ? -2.406 -10.104 -2.637 1.00 98.06 99 PRO A C 1
ATOM 753 O O . PRO A 1 99 ? -3.298 -10.913 -2.898 1.00 98.06 99 PRO A O 1
ATOM 756 N N . LEU A 1 100 ? -2.274 -9.534 -1.441 1.00 98.38 100 LEU A N 1
ATOM 757 C CA . LEU A 1 100 ? -3.305 -9.552 -0.407 1.00 98.38 100 LEU A CA 1
ATOM 758 C C . LEU A 1 100 ? -4.423 -8.581 -0.810 1.00 98.38 100 LEU A C 1
ATOM 760 O O . LEU A 1 100 ? -4.134 -7.484 -1.283 1.00 98.38 100 LEU A O 1
ATOM 764 N N . VAL A 1 101 ? -5.687 -8.961 -0.619 1.00 98.62 101 VAL A N 1
ATOM 765 C CA . VAL A 1 101 ? -6.841 -8.088 -0.883 1.00 98.62 101 VAL A CA 1
ATOM 766 C C . VAL A 1 101 ? -7.521 -7.766 0.440 1.00 98.62 101 VAL A C 1
ATOM 768 O O . VAL A 1 101 ? -8.017 -8.672 1.100 1.00 98.62 101 VAL A O 1
ATOM 771 N N . VAL A 1 102 ? -7.582 -6.484 0.792 1.00 98.75 102 VAL A N 1
ATOM 772 C CA . VAL A 1 102 ? -8.254 -5.985 2.003 1.00 98.75 102 VAL A CA 1
ATOM 773 C C . VAL A 1 102 ? -9.251 -4.887 1.651 1.00 98.75 102 VAL A C 1
ATOM 775 O O . VAL A 1 102 ? -9.256 -4.373 0.531 1.00 98.75 102 VAL A O 1
ATOM 778 N N . LYS A 1 103 ? -10.093 -4.494 2.609 1.00 98.50 103 LYS A N 1
ATOM 779 C CA . LYS A 1 103 ? -11.055 -3.401 2.447 1.00 98.50 103 LYS A CA 1
ATOM 780 C C . LYS A 1 103 ? -10.737 -2.260 3.409 1.00 98.50 103 LYS A C 1
ATOM 782 O O . LYS A 1 103 ? -10.434 -2.503 4.570 1.00 98.50 103 LYS A O 1
ATOM 787 N N . ALA A 1 104 ? -10.849 -1.019 2.940 1.00 97.81 104 ALA A N 1
ATOM 788 C CA . ALA A 1 104 ? -10.777 0.141 3.825 1.00 97.81 104 ALA A CA 1
ATOM 789 C C . ALA A 1 104 ? -12.045 0.246 4.692 1.00 97.81 104 ALA A C 1
ATOM 791 O O . ALA A 1 104 ? -13.168 0.109 4.191 1.00 97.81 104 ALA A O 1
ATOM 792 N N . ALA A 1 105 ? -11.864 0.533 5.980 1.00 98.00 105 ALA A N 1
ATOM 793 C CA . ALA A 1 105 ? -12.950 0.800 6.920 1.00 98.00 105 ALA A CA 1
ATOM 794 C C . ALA A 1 105 ? -13.469 2.242 6.797 1.00 98.00 105 ALA A C 1
ATOM 796 O O . ALA A 1 105 ? -14.652 2.498 7.023 1.00 98.00 105 ALA A O 1
ATOM 797 N N . LYS A 1 106 ? -12.592 3.180 6.416 1.00 97.31 106 LYS A N 1
ATOM 798 C CA . LYS A 1 106 ? -12.895 4.602 6.215 1.00 97.31 106 LYS A CA 1
ATOM 799 C C . LYS A 1 106 ? -11.905 5.216 5.221 1.00 97.31 106 LYS A C 1
ATOM 801 O O . LYS A 1 106 ? -10.784 4.732 5.085 1.00 97.31 106 LYS A O 1
ATOM 806 N N . VAL A 1 107 ? -12.311 6.291 4.546 1.00 98.25 107 VAL A N 1
ATOM 807 C CA . VAL A 1 107 ? -11.418 7.116 3.718 1.00 98.25 107 VAL A CA 1
ATOM 808 C C . VAL A 1 107 ? -11.632 8.593 4.034 1.00 98.25 107 VAL A C 1
ATOM 810 O O . VAL A 1 107 ? -12.773 9.052 4.095 1.00 98.25 107 VAL A O 1
ATOM 813 N N . GLU A 1 108 ? -10.540 9.336 4.195 1.00 97.50 108 GLU A N 1
ATOM 814 C CA . GLU A 1 108 ? -10.526 10.792 4.354 1.00 97.50 108 GLU A CA 1
ATOM 815 C C . GLU A 1 108 ? -9.556 11.395 3.337 1.00 97.50 108 GLU A C 1
ATOM 817 O O . GLU A 1 108 ? -8.340 11.342 3.490 1.00 97.50 108 GLU A O 1
ATOM 822 N N . GLY A 1 109 ? -10.090 11.926 2.235 1.00 97.81 109 GLY A N 1
ATOM 823 C CA . GLY A 1 109 ? -9.256 12.405 1.135 1.00 97.81 109 GLY A CA 1
ATOM 824 C C . GLY A 1 109 ? -8.419 11.279 0.518 1.00 97.81 109 GLY A C 1
ATOM 825 O O . GLY A 1 109 ? -8.971 10.397 -0.144 1.00 97.81 109 GLY A O 1
ATOM 826 N N . ASN A 1 110 ? -7.097 11.337 0.697 1.00 97.56 110 ASN A N 1
ATOM 827 C CA . ASN A 1 110 ? -6.126 10.334 0.242 1.00 97.56 110 ASN A CA 1
ATOM 828 C C . ASN A 1 110 ? -5.642 9.390 1.360 1.00 97.56 110 ASN A C 1
ATOM 830 O O . ASN A 1 110 ? -4.696 8.631 1.140 1.00 97.56 110 ASN A O 1
ATOM 834 N N . GLU A 1 111 ? -6.260 9.446 2.539 1.00 98.56 111 GLU A N 1
ATOM 835 C CA . GLU A 1 111 ? -5.976 8.562 3.667 1.00 98.56 111 GLU A CA 1
ATOM 836 C C . GLU A 1 111 ? -7.003 7.429 3.704 1.00 98.56 111 GLU A C 1
ATOM 838 O O . GLU A 1 111 ? -8.210 7.670 3.738 1.00 98.56 111 GLU A O 1
ATOM 843 N N . LEU A 1 112 ? -6.530 6.185 3.677 1.00 98.75 112 LEU A N 1
ATOM 844 C CA . LEU A 1 112 ? -7.345 4.984 3.789 1.00 98.75 112 LEU A CA 1
ATOM 845 C C . LEU A 1 112 ? -7.070 4.355 5.150 1.00 98.75 112 LEU A C 1
ATOM 847 O O . LEU A 1 112 ? -5.931 4.011 5.460 1.00 98.75 112 LEU A O 1
ATOM 851 N N . VAL A 1 113 ? -8.116 4.209 5.952 1.00 98.69 113 VAL A N 1
ATOM 852 C CA . VAL A 1 113 ? -8.020 3.716 7.325 1.00 98.69 113 VAL A CA 1
ATOM 853 C C . VAL A 1 113 ? -8.553 2.288 7.389 1.00 98.69 113 VAL A C 1
ATOM 855 O O . VAL A 1 113 ? -9.646 1.998 6.891 1.00 98.69 113 VAL A O 1
ATOM 858 N N . PHE A 1 114 ? -7.780 1.405 8.007 1.00 98.75 114 PHE A N 1
ATOM 859 C CA . PHE A 1 114 ? -8.125 0.027 8.339 1.00 98.75 114 PHE A CA 1
ATOM 860 C C . PHE A 1 114 ? -8.548 -0.077 9.805 1.00 98.75 114 PHE A C 1
ATOM 862 O O . PHE A 1 114 ? -8.068 0.690 10.638 1.00 98.75 114 PHE A O 1
ATOM 869 N N . ASP A 1 115 ? -9.396 -1.051 10.133 1.00 98.56 115 ASP A N 1
ATOM 870 C CA . ASP A 1 115 ? -9.497 -1.499 11.525 1.00 98.56 115 ASP A CA 1
ATOM 871 C C . ASP A 1 115 ? -8.186 -2.184 11.965 1.00 98.56 115 ASP A C 1
ATOM 873 O O . ASP A 1 115 ? -7.340 -2.543 11.138 1.00 98.56 115 ASP A O 1
ATOM 877 N N . GLU A 1 116 ? -7.983 -2.342 13.276 1.00 98.00 116 GLU A N 1
ATOM 878 C CA . GLU A 1 116 ? -6.735 -2.915 13.807 1.00 98.00 116 GLU A CA 1
ATOM 879 C C . GLU A 1 116 ? -6.496 -4.361 13.348 1.00 98.00 116 GLU A C 1
ATOM 881 O O . GLU A 1 116 ? -5.351 -4.776 13.163 1.00 98.00 116 GLU A O 1
ATOM 886 N N . GLU A 1 117 ? -7.560 -5.142 13.139 1.00 98.56 117 GLU A N 1
ATOM 887 C CA . GLU A 1 117 ? -7.434 -6.525 12.675 1.00 98.56 117 GLU A CA 1
ATOM 888 C C . GLU A 1 117 ? -6.866 -6.582 11.254 1.00 98.56 117 GLU A C 1
ATOM 890 O O . GLU A 1 117 ? -5.886 -7.291 11.012 1.00 98.56 117 GLU A O 1
ATOM 895 N N . THR A 1 118 ? -7.421 -5.779 10.347 1.00 98.69 118 THR A N 1
ATOM 896 C CA . THR A 1 118 ? -6.961 -5.656 8.962 1.00 98.69 118 THR A CA 1
ATOM 897 C C . THR A 1 118 ? -5.562 -5.045 8.902 1.00 98.69 118 THR A C 1
ATOM 899 O O . THR A 1 118 ? -4.713 -5.510 8.143 1.00 98.69 118 THR A O 1
ATOM 902 N N . ALA A 1 119 ? -5.273 -4.028 9.721 1.00 98.75 119 ALA A N 1
ATOM 903 C CA . ALA A 1 119 ? -3.939 -3.433 9.788 1.00 98.75 119 ALA A CA 1
ATOM 904 C C . ALA A 1 119 ? -2.880 -4.465 10.213 1.00 98.75 119 ALA A C 1
ATOM 906 O O . ALA A 1 119 ? -1.813 -4.556 9.598 1.00 98.75 119 ALA A O 1
ATOM 907 N N . ARG A 1 120 ? -3.190 -5.291 11.221 1.00 98.50 120 ARG A N 1
ATOM 908 C CA . ARG A 1 120 ? -2.326 -6.394 11.654 1.00 98.50 120 ARG A CA 1
ATOM 909 C C . ARG A 1 120 ? -2.141 -7.431 10.547 1.00 98.50 120 ARG A C 1
ATOM 911 O O . ARG A 1 120 ? -1.010 -7.844 10.314 1.00 98.50 120 ARG A O 1
ATOM 918 N N . GLU A 1 121 ? -3.209 -7.821 9.849 1.00 98.12 121 GLU A N 1
ATOM 919 C CA . GLU A 1 121 ? -3.126 -8.752 8.715 1.00 98.12 121 GLU A CA 1
ATOM 920 C C . GLU A 1 121 ? -2.175 -8.233 7.625 1.00 98.12 121 GLU A C 1
ATOM 922 O O . GLU A 1 121 ? -1.304 -8.970 7.159 1.00 98.12 121 GLU A O 1
ATOM 927 N N . VAL A 1 122 ? -2.283 -6.950 7.263 1.00 98.50 122 VAL A N 1
ATOM 928 C CA . VAL A 1 122 ? -1.396 -6.316 6.277 1.00 98.50 122 VAL A CA 1
ATOM 929 C C . VAL A 1 122 ? 0.061 -6.344 6.742 1.00 98.50 122 VAL A C 1
ATOM 931 O O . VAL A 1 122 ? 0.937 -6.713 5.961 1.00 98.50 122 VAL A O 1
ATOM 934 N N . LEU A 1 123 ? 0.335 -5.992 7.999 1.00 97.69 123 LEU A N 1
ATOM 935 C CA . LEU A 1 123 ? 1.696 -5.980 8.545 1.00 97.69 123 LEU A CA 1
ATOM 936 C C . LEU A 1 123 ? 2.303 -7.388 8.648 1.00 97.69 123 LEU A C 1
ATOM 938 O O . LEU A 1 123 ? 3.486 -7.572 8.359 1.00 97.69 123 LEU A O 1
ATOM 942 N N . GLU A 1 124 ? 1.510 -8.396 9.015 1.00 96.94 124 GLU A N 1
ATOM 943 C CA . GLU A 1 124 ? 1.946 -9.798 9.043 1.00 96.94 124 GLU A CA 1
ATOM 944 C C . GLU A 1 124 ? 2.261 -10.322 7.639 1.00 96.94 124 GLU A C 1
ATOM 946 O O . GLU A 1 124 ? 3.292 -10.967 7.429 1.00 96.94 124 GLU A O 1
ATOM 951 N N . ALA A 1 125 ? 1.406 -10.001 6.666 1.00 96.50 125 ALA A N 1
ATOM 952 C CA . ALA A 1 125 ? 1.622 -10.324 5.262 1.00 96.50 125 ALA A CA 1
ATOM 953 C C . ALA A 1 125 ? 2.877 -9.639 4.698 1.00 96.50 125 ALA A C 1
ATOM 955 O O . ALA A 1 125 ? 3.618 -10.251 3.922 1.00 96.50 125 ALA A O 1
ATOM 956 N N . ASP A 1 126 ? 3.124 -8.386 5.086 1.00 97.19 126 ASP A N 1
ATOM 957 C CA . ASP A 1 126 ? 4.262 -7.596 4.623 1.00 97.19 126 ASP A CA 1
ATOM 958 C C . ASP A 1 126 ? 5.586 -8.010 5.277 1.00 97.19 126 ASP A C 1
ATOM 960 O O . ASP A 1 126 ? 6.627 -7.928 4.631 1.00 97.19 126 ASP A O 1
ATOM 964 N N . TYR A 1 127 ? 5.571 -8.526 6.512 1.00 94.06 127 TYR A N 1
ATOM 965 C CA . TYR A 1 127 ? 6.768 -8.738 7.339 1.00 94.06 127 TYR A CA 1
ATOM 966 C C . TYR A 1 127 ? 7.957 -9.384 6.603 1.00 94.06 127 TYR A C 1
ATOM 968 O O . TYR A 1 127 ? 9.086 -8.898 6.689 1.00 94.06 127 TYR A O 1
ATOM 976 N N . SER A 1 128 ? 7.706 -10.463 5.854 1.00 89.88 128 SER A N 1
ATOM 977 C CA . SER A 1 128 ? 8.728 -11.138 5.034 1.00 89.88 128 SER A CA 1
ATOM 978 C C . SER A 1 128 ? 8.696 -10.735 3.557 1.00 89.88 128 SER A C 1
ATOM 980 O O . SER A 1 128 ? 9.710 -10.828 2.865 1.00 89.88 128 SER A O 1
ATOM 982 N N . ALA A 1 129 ? 7.539 -10.290 3.063 1.00 94.19 129 ALA A N 1
ATOM 983 C CA . ALA A 1 129 ? 7.318 -9.976 1.658 1.00 94.19 129 ALA A CA 1
ATOM 984 C C . ALA A 1 129 ? 7.886 -8.613 1.246 1.00 94.19 129 ALA A C 1
ATOM 986 O O . ALA A 1 129 ? 8.338 -8.451 0.104 1.00 94.19 129 ALA A O 1
ATOM 987 N N . LYS A 1 130 ? 7.876 -7.647 2.170 1.00 95.81 130 LYS A N 1
ATOM 988 C CA . LYS A 1 130 ? 8.317 -6.264 1.981 1.00 95.81 130 LYS A CA 1
ATOM 989 C C . LYS A 1 130 ? 7.643 -5.586 0.791 1.00 95.81 130 LYS A C 1
ATOM 991 O O . LYS A 1 130 ? 8.286 -4.872 0.026 1.00 95.81 130 LYS A O 1
ATOM 996 N N . PHE A 1 131 ? 6.370 -5.886 0.551 1.00 97.50 131 PHE A N 1
ATOM 997 C CA . PHE A 1 131 ? 5.631 -5.314 -0.568 1.00 97.50 131 PHE A CA 1
ATOM 998 C C . PHE A 1 131 ? 5.274 -3.837 -0.336 1.00 97.50 131 PHE A C 1
ATOM 1000 O O . PHE A 1 131 ? 5.169 -3.095 -1.312 1.00 97.50 131 PHE A O 1
ATOM 1007 N N . LEU A 1 132 ? 5.154 -3.389 0.919 1.00 97.81 132 LEU A N 1
ATOM 1008 C CA . LEU A 1 132 ? 4.942 -1.982 1.268 1.00 97.81 132 LEU A CA 1
ATOM 1009 C C . LEU A 1 132 ? 6.189 -1.141 0.960 1.00 97.81 132 LEU A C 1
ATOM 1011 O O . LEU A 1 132 ? 6.079 -0.133 0.269 1.00 97.81 132 LEU A O 1
ATOM 1015 N N . GLU A 1 133 ? 7.379 -1.608 1.358 1.00 96.06 133 GLU A N 1
ATOM 1016 C CA . GLU A 1 133 ? 8.677 -0.993 1.007 1.00 96.06 133 GLU A CA 1
ATOM 1017 C C . GLU A 1 133 ? 8.893 -0.939 -0.520 1.00 96.06 133 GLU A C 1
ATOM 1019 O O . GLU A 1 133 ? 9.456 0.013 -1.057 1.00 96.06 133 GLU A O 1
ATOM 1024 N N . LYS A 1 134 ? 8.394 -1.946 -1.251 1.00 95.56 134 LYS A N 1
ATOM 1025 C CA . LYS A 1 134 ? 8.465 -2.028 -2.722 1.00 95.56 134 LY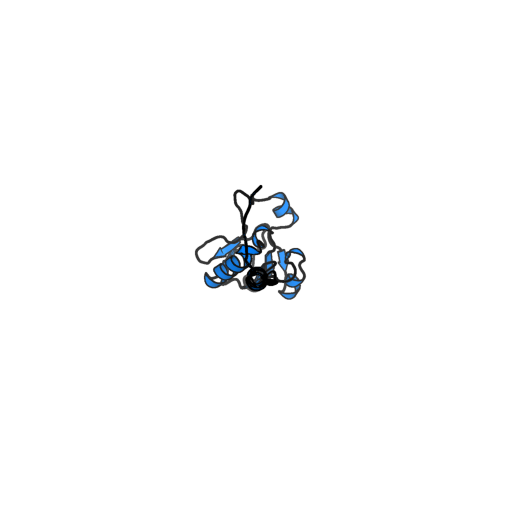S A CA 1
ATOM 1026 C C . LYS A 1 134 ? 7.392 -1.206 -3.442 1.00 95.56 134 LYS A C 1
ATOM 1028 O O . LYS A 1 134 ? 7.310 -1.282 -4.670 1.00 95.56 134 LYS A O 1
ATOM 1033 N N . ASN A 1 135 ? 6.552 -0.459 -2.720 1.00 97.75 135 ASN A N 1
ATOM 1034 C CA . ASN A 1 135 ? 5.437 0.303 -3.292 1.00 97.75 135 ASN A CA 1
ATOM 1035 C C . ASN A 1 135 ? 4.465 -0.567 -4.120 1.00 97.75 135 ASN A C 1
ATOM 1037 O O . ASN A 1 135 ? 3.810 -0.092 -5.053 1.00 97.75 135 ASN A O 1
ATOM 1041 N N . ALA A 1 136 ? 4.360 -1.861 -3.802 1.00 98.12 136 ALA A N 1
ATOM 1042 C CA . ALA A 1 136 ? 3.488 -2.822 -4.473 1.00 98.12 136 ALA A CA 1
ATOM 1043 C C . ALA A 1 136 ? 2.063 -2.745 -3.907 1.00 98.12 136 ALA A C 1
ATOM 1045 O O . ALA A 1 136 ? 1.521 -3.711 -3.376 1.00 98.12 136 ALA A O 1
ATOM 1046 N N . VAL A 1 137 ? 1.462 -1.562 -4.031 1.00 98.62 137 VAL A N 1
ATOM 1047 C CA . VAL A 1 137 ? 0.140 -1.223 -3.501 1.00 98.62 137 VAL A CA 1
ATOM 1048 C C . VAL A 1 137 ? -0.754 -0.738 -4.636 1.00 98.62 137 VAL A C 1
ATOM 1050 O O . VAL A 1 137 ? -0.335 0.064 -5.474 1.00 98.62 137 VAL A O 1
ATOM 1053 N N . ALA A 1 138 ? -2.000 -1.199 -4.663 1.00 98.75 138 ALA A N 1
ATOM 1054 C CA . ALA A 1 138 ? -3.042 -0.691 -5.540 1.00 98.75 138 ALA A CA 1
ATOM 1055 C C . ALA A 1 138 ? -4.299 -0.346 -4.746 1.00 98.75 138 ALA A C 1
ATOM 1057 O O . ALA A 1 138 ? -4.745 -1.113 -3.896 1.00 98.75 138 ALA A O 1
ATOM 1058 N N . ILE A 1 139 ? -4.898 0.793 -5.074 1.00 98.81 139 ILE A N 1
ATOM 1059 C CA . ILE A 1 139 ? -6.153 1.262 -4.495 1.00 98.81 139 ILE A CA 1
ATOM 1060 C C . ILE A 1 139 ? -7.251 1.127 -5.546 1.00 98.81 139 ILE A C 1
ATOM 1062 O O . ILE A 1 139 ? -7.151 1.667 -6.653 1.00 98.81 139 ILE A O 1
ATOM 1066 N N . VAL A 1 140 ? -8.311 0.409 -5.192 1.00 98.75 140 VAL A N 1
ATOM 1067 C CA . VAL A 1 140 ? -9.517 0.281 -6.009 1.00 98.75 140 VAL A CA 1
ATOM 1068 C C . VAL A 1 140 ? -10.538 1.313 -5.537 1.00 98.75 140 VAL A C 1
ATOM 1070 O O . VAL A 1 140 ? -10.833 1.365 -4.346 1.00 98.75 140 VAL A O 1
ATOM 1073 N N . TYR A 1 141 ? -11.066 2.132 -6.452 1.00 96.44 141 TYR A N 1
ATOM 1074 C CA . TYR A 1 141 ? -11.881 3.316 -6.137 1.00 96.44 141 TYR A CA 1
ATOM 1075 C C . TYR A 1 141 ? -13.137 3.452 -7.002 1.00 96.44 141 TYR A C 1
ATOM 1077 O O . TYR A 1 141 ? -13.081 3.135 -8.216 1.00 96.44 141 TYR A O 1
#

Radius of gyration: 24.16 Å; chains: 1; bounding box: 74×62×33 Å